Protein AF-A0A453TDL1-F1 (afdb_monomer_lite)

Foldseek 3Di:
DDPPPPPDDPVRVQVVQFDDLVVLLVLAPDSVLRDPCLRNDNDSNVVRVQSNDPPDDRDDPCVPPPDDPPDDPDDPPPDDDPDDDDDPPPDDD

Organism: Aegilops tauschii subsp. strangulata (NCBI:txid200361)

Structure (mmCIF, N/CA/C/O backbone):
data_AF-A0A453TDL1-F1
#
_entry.id   AF-A0A453TDL1-F1
#
loop_
_atom_site.group_PDB
_atom_site.id
_atom_site.type_symbol
_atom_site.label_atom_id
_atom_site.label_alt_id
_atom_site.label_comp_id
_atom_site.label_asym_id
_atom_site.label_entity_id
_atom_site.label_seq_id
_atom_site.pdbx_PDB_ins_code
_atom_site.Cartn_x
_atom_site.Cartn_y
_atom_site.Cartn_z
_atom_site.occupancy
_atom_site.B_iso_or_equiv
_atom_site.auth_seq_id
_atom_site.auth_comp_id
_atom_site.auth_asym_id
_atom_site.auth_atom_id
_atom_site.pdbx_PDB_model_num
ATOM 1 N N . MET A 1 1 ? -25.812 7.007 32.198 1.00 43.25 1 MET A N 1
ATOM 2 C CA . MET A 1 1 ? -25.255 5.801 31.553 1.00 43.25 1 MET A CA 1
ATOM 3 C C . MET A 1 1 ? -23.816 6.142 31.213 1.00 43.25 1 MET A C 1
ATOM 5 O O . MET A 1 1 ? -23.613 7.118 30.506 1.00 43.25 1 MET A O 1
ATOM 9 N N . LYS A 1 2 ? -22.834 5.503 31.860 1.00 41.38 2 LYS A N 1
ATOM 10 C CA . LYS A 1 2 ? -21.419 5.824 31.634 1.00 41.38 2 LYS A CA 1
ATOM 11 C C . LYS A 1 2 ? -21.017 5.228 30.288 1.00 41.38 2 LYS A C 1
ATOM 13 O O . LYS A 1 2 ? -21.062 4.015 30.127 1.00 41.38 2 LYS A O 1
ATOM 18 N N . GLU A 1 3 ? -20.692 6.095 29.338 1.00 54.84 3 GLU A N 1
ATOM 19 C CA . GLU A 1 3 ? -20.036 5.726 28.088 1.00 54.84 3 GLU A CA 1
ATOM 20 C C . GLU A 1 3 ? -18.630 5.227 28.458 1.00 54.84 3 GLU A C 1
ATOM 22 O O . GLU A 1 3 ? -17.706 6.013 28.673 1.00 54.84 3 GLU A O 1
ATOM 27 N N . GLU A 1 4 ? -18.482 3.919 28.647 1.00 56.81 4 GLU A N 1
ATOM 28 C CA . GLU A 1 4 ? -17.178 3.273 28.790 1.00 56.81 4 GLU A CA 1
ATOM 29 C C . GLU A 1 4 ? -16.472 3.399 27.435 1.00 56.81 4 GLU A C 1
ATOM 31 O O . GLU A 1 4 ? -16.618 2.553 26.552 1.00 56.81 4 GLU A O 1
ATOM 36 N N . ALA A 1 5 ? -15.752 4.504 27.232 1.00 65.19 5 ALA A N 1
ATOM 37 C CA . ALA A 1 5 ? -14.904 4.691 26.068 1.00 65.19 5 ALA A CA 1
ATOM 38 C C . ALA A 1 5 ? -13.904 3.531 26.033 1.00 65.19 5 ALA A C 1
ATOM 40 O O . ALA A 1 5 ? -12.951 3.502 26.811 1.00 65.19 5 ALA A O 1
ATOM 41 N N . ILE A 1 6 ? -14.151 2.552 25.159 1.00 73.06 6 ILE A N 1
ATOM 42 C CA . ILE A 1 6 ? -13.332 1.350 25.023 1.00 73.06 6 ILE A CA 1
ATOM 43 C C . ILE A 1 6 ? -11.893 1.808 24.784 1.00 73.06 6 ILE A C 1
ATOM 45 O O . ILE A 1 6 ? -11.543 2.280 23.697 1.00 73.06 6 ILE A O 1
ATOM 49 N N . VAL A 1 7 ? -11.048 1.694 25.811 1.00 80.44 7 VAL A N 1
ATOM 50 C CA . VAL A 1 7 ? -9.635 2.064 25.738 1.00 80.44 7 VAL A CA 1
ATOM 51 C C . VAL A 1 7 ? -8.937 1.017 24.878 1.00 80.44 7 VAL A C 1
ATOM 53 O O . VAL A 1 7 ? -8.353 0.049 25.357 1.00 80.44 7 VAL A O 1
ATOM 56 N N . LEU A 1 8 ? -9.022 1.193 23.562 1.00 80.94 8 LEU A N 1
ATOM 57 C CA . LEU A 1 8 ? -8.372 0.317 22.600 1.00 80.94 8 LEU A CA 1
ATOM 58 C C . LEU A 1 8 ? -6.858 0.396 22.788 1.00 80.94 8 LEU A C 1
ATOM 60 O O . LEU A 1 8 ? -6.268 1.486 22.799 1.00 80.94 8 LEU A O 1
ATOM 64 N N . SER A 1 9 ? -6.214 -0.767 22.849 1.00 86.62 9 SER A N 1
ATOM 65 C CA . SER A 1 9 ? -4.758 -0.872 22.786 1.00 86.62 9 SER A CA 1
ATOM 66 C C . SER A 1 9 ? -4.236 -0.197 21.514 1.00 86.62 9 SER A C 1
ATOM 68 O O . SER A 1 9 ? -4.875 -0.240 20.456 1.00 86.62 9 SER A O 1
ATOM 70 N N . LYS A 1 10 ? -3.033 0.393 21.574 1.00 86.69 10 LYS A N 1
ATOM 71 C CA . LYS A 1 10 ? -2.356 0.988 20.403 1.00 86.69 10 LYS A CA 1
ATOM 72 C C . LYS A 1 10 ? -2.316 0.012 19.215 1.00 86.69 10 LYS A C 1
ATOM 74 O O . LYS A 1 10 ? -2.502 0.424 18.069 1.00 86.69 10 LYS A O 1
ATOM 79 N N . LYS A 1 11 ? -2.154 -1.290 19.497 1.00 86.19 11 LYS A N 1
ATOM 80 C CA . LYS A 1 11 ? -2.178 -2.373 18.500 1.00 86.19 11 LYS A CA 1
ATOM 81 C C . LYS A 1 11 ? -3.541 -2.495 17.815 1.00 86.19 11 LYS A C 1
ATOM 83 O O . LYS A 1 11 ? -3.603 -2.575 16.591 1.00 86.19 11 LYS A O 1
ATOM 88 N N . GLN A 1 12 ? -4.625 -2.463 18.586 1.00 85.56 12 GLN A N 1
ATOM 89 C CA . GLN A 1 12 ? -5.985 -2.591 18.060 1.00 85.56 12 GLN A CA 1
ATOM 90 C C . GLN A 1 12 ? -6.381 -1.366 17.230 1.00 85.56 12 GLN A C 1
ATOM 92 O O . GLN A 1 12 ? -6.918 -1.521 16.137 1.00 85.56 12 GLN A O 1
ATOM 97 N N . ARG A 1 13 ? -6.009 -0.154 17.668 1.00 86.06 13 ARG A N 1
ATOM 98 C CA . ARG A 1 13 ? -6.215 1.071 16.871 1.00 86.06 13 ARG A CA 1
ATOM 99 C C . ARG A 1 13 ? -5.491 1.007 15.527 1.00 86.06 13 ARG A C 1
ATOM 101 O O . ARG A 1 13 ? -6.036 1.441 14.521 1.00 86.06 13 ARG A O 1
ATOM 108 N N . LYS A 1 14 ? -4.267 0.466 15.494 1.00 84.31 14 LYS A N 1
ATOM 109 C CA . LYS A 1 14 ? -3.507 0.297 14.244 1.00 84.31 14 LYS A CA 1
ATOM 110 C C . LYS A 1 14 ? -4.157 -0.733 13.321 1.00 84.31 14 LYS A C 1
ATOM 112 O O . LYS A 1 14 ? -4.175 -0.516 12.118 1.00 84.31 14 LYS A O 1
ATOM 117 N N . GLN A 1 15 ? -4.711 -1.812 13.872 1.00 85.94 15 GLN A N 1
ATOM 118 C CA . GLN A 1 15 ? -5.401 -2.834 13.085 1.00 85.94 15 GLN A CA 1
ATOM 119 C C . GLN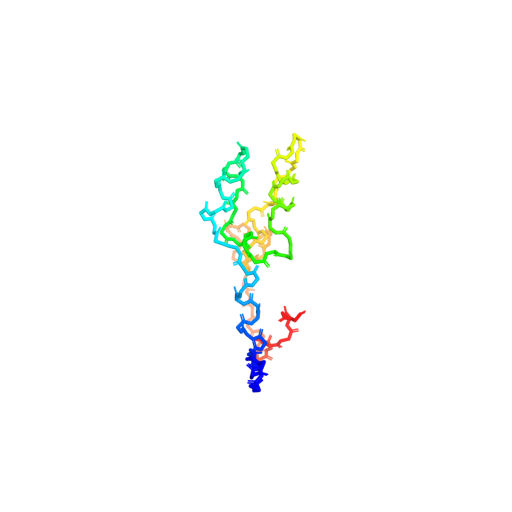 A 1 15 ? -6.706 -2.312 12.471 1.00 85.94 15 GLN A C 1
ATOM 121 O O . GLN A 1 15 ? -6.960 -2.584 11.306 1.00 85.94 15 GLN A O 1
ATOM 126 N N . LEU A 1 16 ? -7.487 -1.526 13.219 1.00 85.50 16 LEU A N 1
ATOM 127 C CA . LEU A 1 16 ? -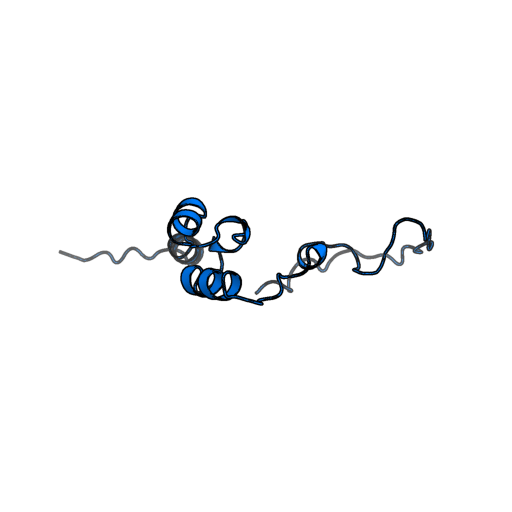8.734 -0.919 12.735 1.00 85.50 16 LEU A CA 1
ATOM 128 C C . LEU A 1 16 ? -8.519 0.050 11.565 1.00 85.50 16 LEU A C 1
ATOM 130 O O . LEU A 1 16 ? -9.395 0.192 10.724 1.00 85.50 16 LEU A O 1
ATOM 134 N N . ARG A 1 17 ? -7.351 0.701 11.492 1.00 84.50 17 ARG A N 1
ATOM 135 C CA . ARG A 1 17 ? -7.006 1.598 10.377 1.00 84.50 17 ARG A CA 1
ATOM 136 C C . ARG A 1 17 ? -6.623 0.865 9.090 1.00 84.50 17 ARG A C 1
ATOM 138 O O . ARG A 1 17 ? -6.559 1.498 8.043 1.00 84.50 17 ARG A O 1
ATOM 145 N N . ARG A 1 18 ? -6.312 -0.433 9.154 1.00 87.81 18 ARG A N 1
ATOM 146 C CA . ARG A 1 18 ? -5.864 -1.195 7.981 1.00 87.81 18 ARG A CA 1
ATOM 147 C C . ARG A 1 18 ? -7.054 -1.577 7.115 1.00 87.81 18 ARG A C 1
ATOM 149 O O . ARG A 1 18 ? -7.993 -2.211 7.590 1.00 87.81 18 ARG A O 1
ATOM 156 N N . VAL A 1 19 ? -6.964 -1.251 5.832 1.00 88.62 19 VAL A N 1
ATOM 157 C CA . VAL A 1 19 ? -7.974 -1.615 4.834 1.00 88.62 19 VAL A CA 1
ATOM 158 C C . VAL A 1 19 ? -7.681 -3.014 4.295 1.00 88.62 19 VAL A C 1
ATOM 160 O O . VAL A 1 19 ? -6.521 -3.398 4.114 1.00 88.62 19 VAL A O 1
ATOM 163 N N . LYS A 1 20 ? -8.733 -3.800 4.037 1.00 90.00 20 LYS A N 1
ATOM 164 C CA . LYS A 1 20 ? -8.595 -5.121 3.410 1.00 90.00 20 LYS A CA 1
ATOM 165 C C . LYS A 1 20 ? -8.163 -4.961 1.954 1.00 90.00 20 LYS A C 1
ATOM 167 O O . LYS A 1 20 ? -8.708 -4.149 1.216 1.00 90.00 20 LYS A O 1
ATOM 172 N N . ILE A 1 21 ? -7.238 -5.808 1.511 1.00 89.69 21 ILE A N 1
ATOM 173 C CA . ILE A 1 21 ? -6.712 -5.772 0.137 1.00 89.69 21 ILE A CA 1
ATOM 174 C C . ILE A 1 21 ? -7.826 -5.990 -0.898 1.00 89.69 21 ILE A C 1
ATOM 176 O O . ILE A 1 21 ? -7.803 -5.378 -1.960 1.00 89.69 21 ILE A O 1
ATOM 180 N N . SER A 1 22 ? -8.819 -6.828 -0.587 1.00 90.50 22 SER A N 1
ATOM 181 C CA . SER A 1 22 ? -9.972 -7.077 -1.461 1.00 90.50 22 SER A CA 1
ATOM 182 C C . SER A 1 22 ? -10.791 -5.813 -1.724 1.00 90.50 22 SER A C 1
ATOM 184 O O . SER A 1 22 ? -11.151 -5.543 -2.862 1.00 90.50 22 SER A O 1
ATOM 186 N N . GLU A 1 23 ? -11.045 -5.023 -0.681 1.00 90.44 23 GLU A N 1
ATOM 187 C CA . GLU A 1 23 ? -11.781 -3.758 -0.766 1.00 90.44 23 GLU A CA 1
ATOM 188 C C . GLU A 1 23 ? -10.986 -2.719 -1.565 1.00 90.44 23 GLU A C 1
ATOM 190 O O . GLU A 1 23 ? -11.528 -2.006 -2.412 1.00 90.44 23 GLU A O 1
ATOM 195 N N . LEU A 1 24 ? -9.666 -2.699 -1.356 1.00 90.25 24 LEU A N 1
ATOM 196 C CA . LEU A 1 24 ? -8.762 -1.841 -2.108 1.00 90.25 24 LEU A CA 1
ATOM 197 C C . LEU A 1 24 ? -8.806 -2.175 -3.604 1.00 90.25 24 LEU A C 1
ATOM 199 O O . LEU A 1 24 ? -9.018 -1.289 -4.425 1.00 90.25 24 LEU A O 1
ATOM 203 N N . ARG A 1 25 ? -8.691 -3.459 -3.962 1.00 90.69 25 ARG A N 1
ATOM 204 C CA . ARG A 1 25 ? -8.739 -3.923 -5.358 1.00 90.69 25 ARG A CA 1
ATOM 205 C C . ARG A 1 25 ? -10.059 -3.591 -6.053 1.00 90.69 25 ARG A C 1
ATOM 207 O O . ARG A 1 25 ? -10.028 -3.258 -7.229 1.00 90.69 25 ARG A O 1
ATOM 214 N N . GLN A 1 26 ? -11.186 -3.637 -5.341 1.00 90.44 26 GLN A N 1
ATOM 215 C CA . GLN A 1 26 ? -12.505 -3.301 -5.898 1.00 90.44 26 GLN A CA 1
ATOM 216 C C . GLN A 1 26 ? -12.649 -1.818 -6.265 1.00 90.44 26 GLN A C 1
ATOM 218 O O . GLN A 1 26 ? -13.359 -1.490 -7.207 1.00 90.44 26 GLN A O 1
ATOM 223 N N . THR A 1 27 ? -11.985 -0.921 -5.534 1.00 87.56 27 THR A N 1
ATOM 224 C CA . THR A 1 27 ? -12.123 0.535 -5.732 1.00 87.56 27 THR A CA 1
ATOM 225 C C . THR A 1 27 ? -11.239 1.060 -6.872 1.00 87.56 27 THR A C 1
ATOM 227 O O . THR A 1 27 ? -11.409 2.186 -7.333 1.00 87.56 27 THR A O 1
ATOM 230 N N . CYS A 1 28 ? -10.261 0.275 -7.323 1.00 86.62 28 CYS A N 1
ATOM 231 C CA . CYS A 1 28 ? -9.177 0.766 -8.168 1.00 86.62 28 CYS A CA 1
ATOM 232 C C . CYS A 1 28 ? -9.385 0.425 -9.645 1.00 86.62 28 CYS A C 1
ATOM 234 O O . CYS A 1 28 ? -9.823 -0.667 -9.989 1.00 86.62 28 CYS A O 1
ATOM 236 N N . SER A 1 29 ? -8.993 1.348 -10.527 1.00 87.00 29 SER A N 1
ATOM 237 C CA . SER A 1 29 ? -9.103 1.192 -11.986 1.00 87.00 29 SER A CA 1
ATOM 238 C C . SER A 1 29 ? -8.170 0.118 -12.553 1.00 87.00 29 SER A C 1
ATOM 240 O O . SER A 1 29 ? -8.517 -0.559 -13.516 1.00 87.00 29 SER A O 1
ATOM 242 N N . ARG A 1 30 ? -6.984 -0.047 -11.956 1.00 87.25 30 ARG A N 1
ATOM 243 C CA . ARG A 1 30 ? -5.982 -1.043 -12.350 1.00 87.25 30 ARG A CA 1
ATOM 244 C C . ARG A 1 30 ? -5.585 -1.880 -11.131 1.00 87.25 30 ARG A C 1
ATOM 246 O O . ARG A 1 30 ? -4.674 -1.482 -10.408 1.00 87.25 30 ARG A O 1
ATOM 253 N N . PRO A 1 31 ? -6.253 -3.013 -10.860 1.00 88.44 31 PRO A N 1
ATOM 254 C CA . PRO A 1 31 ? -6.018 -3.796 -9.645 1.00 88.44 31 PRO A CA 1
ATOM 255 C C . PRO A 1 31 ? -4.654 -4.505 -9.624 1.00 88.44 31 PRO A C 1
ATOM 257 O O . PRO A 1 31 ? -4.191 -4.889 -8.550 1.00 88.44 31 PRO A O 1
ATOM 260 N N . ASP A 1 32 ? -3.985 -4.643 -10.772 1.00 87.88 32 ASP A N 1
ATOM 261 C CA . ASP A 1 32 ? -2.697 -5.343 -10.895 1.00 87.88 32 ASP A CA 1
ATOM 262 C C . ASP A 1 32 ? -1.549 -4.650 -10.153 1.00 87.88 32 ASP A C 1
ATOM 264 O O . ASP A 1 32 ? -0.591 -5.304 -9.754 1.00 87.88 32 ASP A O 1
ATOM 268 N N . VAL A 1 33 ? -1.640 -3.331 -9.943 1.00 87.38 33 VAL A N 1
ATOM 269 C CA . VAL A 1 33 ? -0.599 -2.557 -9.238 1.00 87.38 33 VAL A CA 1
ATOM 270 C C . VAL A 1 33 ? -0.755 -2.578 -7.717 1.00 87.38 33 VAL A C 1
ATOM 272 O O . VAL A 1 33 ? 0.062 -1.983 -7.011 1.00 87.38 33 VAL A O 1
ATOM 275 N N . VAL A 1 34 ? -1.826 -3.202 -7.213 1.00 89.50 34 VAL A N 1
ATOM 276 C CA . VAL A 1 34 ? -2.124 -3.269 -5.781 1.00 89.50 34 VAL A CA 1
ATOM 277 C C . VAL A 1 34 ? -1.336 -4.401 -5.145 1.00 89.50 34 VAL A C 1
ATOM 279 O O . VAL A 1 34 ? -1.638 -5.588 -5.325 1.00 89.50 34 VAL A O 1
ATOM 282 N N . GLU A 1 35 ? -0.371 -4.012 -4.327 1.00 89.25 35 GLU A N 1
ATOM 283 C CA . GLU A 1 35 ? 0.494 -4.929 -3.605 1.00 89.25 35 GLU A CA 1
ATOM 284 C C . GLU A 1 35 ? -0.115 -5.314 -2.253 1.00 89.25 35 GLU A C 1
ATOM 286 O O . GLU A 1 35 ? -0.919 -4.589 -1.661 1.00 89.25 35 GLU A O 1
ATOM 291 N N . VAL A 1 36 ? 0.299 -6.463 -1.718 1.00 88.25 36 VAL A N 1
ATOM 292 C CA . VAL A 1 36 ? -0.238 -7.007 -0.454 1.00 88.25 36 VAL A CA 1
ATOM 293 C C . VAL A 1 36 ? 0.015 -6.061 0.730 1.00 88.25 36 VAL A C 1
ATOM 295 O O . VAL A 1 36 ? -0.760 -6.016 1.684 1.00 88.25 36 VAL A O 1
ATOM 298 N N . TRP A 1 37 ? 1.085 -5.268 0.671 1.00 88.00 37 TRP A N 1
ATOM 299 C CA . TRP A 1 37 ? 1.469 -4.334 1.730 1.00 88.00 37 TRP A CA 1
ATOM 300 C C . TRP A 1 37 ? 0.757 -2.974 1.673 1.00 88.00 37 TRP A C 1
ATOM 302 O O . TRP A 1 37 ? 0.840 -2.221 2.646 1.00 88.00 37 TRP A O 1
ATOM 312 N N . ASP A 1 38 ? 0.020 -2.663 0.601 1.00 89.06 38 ASP A N 1
ATOM 313 C CA . ASP A 1 38 ? -0.605 -1.344 0.422 1.00 89.06 38 ASP A CA 1
ATOM 314 C C . ASP A 1 38 ? -1.692 -1.054 1.472 1.00 89.06 38 ASP A C 1
ATOM 316 O O . ASP A 1 38 ? -1.903 0.099 1.838 1.00 89.06 38 ASP A O 1
ATOM 320 N N . GLY A 1 39 ? -2.312 -2.086 2.059 1.00 89.06 39 GLY A N 1
ATOM 321 C CA . GLY A 1 39 ? -3.320 -1.934 3.121 1.00 89.06 39 GLY A CA 1
ATOM 322 C C . GLY A 1 39 ? -2.786 -1.398 4.460 1.00 89.06 39 GLY A C 1
ATOM 323 O O . GLY A 1 39 ? -3.575 -1.051 5.340 1.00 89.06 39 GLY A O 1
ATOM 324 N N . ASN A 1 40 ? -1.461 -1.331 4.638 1.00 88.62 40 ASN A N 1
ATOM 325 C CA . ASN A 1 40 ? -0.819 -0.764 5.830 1.00 88.62 40 ASN A CA 1
ATOM 326 C C . ASN A 1 40 ? -0.333 0.685 5.622 1.00 88.62 40 ASN A C 1
ATOM 328 O O . ASN A 1 40 ? 0.246 1.263 6.544 1.00 88.62 40 ASN A O 1
ATOM 332 N N . ALA A 1 41 ? -0.542 1.266 4.440 1.00 88.62 41 ALA A N 1
ATOM 333 C CA . ALA A 1 41 ? -0.211 2.662 4.184 1.00 88.62 41 ALA A CA 1
ATOM 334 C C . ALA A 1 41 ? -1.081 3.619 5.031 1.00 88.62 41 ALA A C 1
ATOM 336 O O . ALA A 1 41 ? -2.195 3.250 5.411 1.00 88.62 41 ALA A O 1
ATOM 337 N N . PRO A 1 42 ? -0.606 4.848 5.326 1.00 87.56 42 PRO A N 1
ATOM 338 C CA . PRO A 1 42 ? -1.394 5.857 6.041 1.00 87.56 42 PRO A CA 1
ATOM 339 C C . PRO A 1 42 ? -2.705 6.205 5.328 1.00 87.56 42 PRO A C 1
ATOM 341 O O . PRO A 1 42 ? -3.737 6.334 5.978 1.00 87.56 42 PRO A O 1
ATOM 344 N N . ASP A 1 43 ? -2.653 6.304 3.998 1.00 89.19 43 ASP A N 1
ATOM 345 C CA . ASP A 1 43 ? -3.817 6.451 3.128 1.00 89.19 43 ASP A CA 1
ATOM 346 C C . ASP A 1 43 ? -3.703 5.466 1.950 1.00 89.19 43 ASP A C 1
ATOM 348 O O . ASP A 1 43 ? -3.005 5.737 0.965 1.00 89.19 43 ASP A O 1
ATOM 352 N N . PRO A 1 44 ? -4.345 4.289 2.044 1.00 90.38 44 PRO A N 1
ATOM 353 C CA . PRO A 1 44 ? -4.213 3.255 1.029 1.00 90.38 44 PRO A CA 1
ATOM 354 C C . PRO A 1 44 ? -5.025 3.566 -0.239 1.00 90.38 44 PRO A C 1
ATOM 356 O O . PRO A 1 44 ? -4.661 3.095 -1.315 1.00 90.38 44 PRO A O 1
ATOM 359 N N . LYS A 1 45 ? -6.090 4.380 -0.159 1.00 89.19 45 LYS A N 1
ATO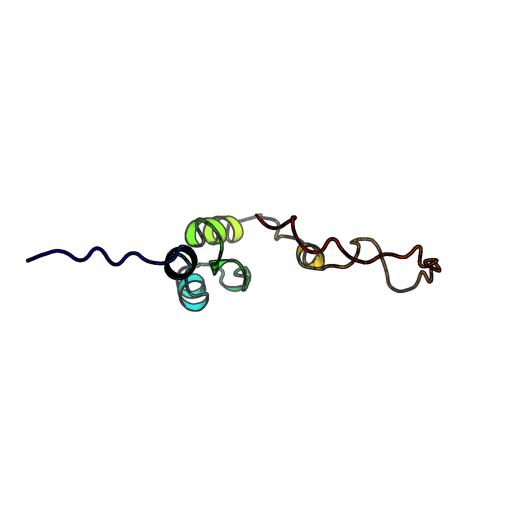M 360 C CA . LYS A 1 45 ? -6.905 4.747 -1.333 1.00 89.19 45 LYS A CA 1
ATOM 361 C C . LYS A 1 45 ? -6.157 5.741 -2.214 1.00 89.19 45 LYS A C 1
ATOM 363 O O . LYS A 1 45 ? -6.058 5.537 -3.426 1.00 89.19 45 LYS A O 1
ATOM 368 N N . LEU A 1 46 ? -5.574 6.772 -1.602 1.00 90.50 46 LEU A N 1
ATOM 369 C CA . LEU A 1 46 ? -4.743 7.739 -2.315 1.00 90.50 46 LEU A CA 1
ATOM 370 C C . LEU A 1 46 ? -3.493 7.077 -2.904 1.00 90.50 46 LEU A C 1
ATOM 372 O O . LEU A 1 46 ? -3.164 7.321 -4.065 1.00 90.50 46 LEU A O 1
ATOM 376 N N . LEU A 1 47 ? -2.827 6.201 -2.141 1.00 90.19 47 LEU A N 1
ATOM 377 C CA . LEU A 1 47 ? -1.631 5.496 -2.607 1.00 90.19 47 LEU A CA 1
ATOM 378 C C . LEU A 1 47 ? -1.897 4.721 -3.902 1.00 90.19 47 LEU A C 1
ATOM 380 O O . LEU A 1 47 ? -1.112 4.813 -4.848 1.00 90.19 47 LEU A O 1
ATOM 384 N N . VAL A 1 48 ? -3.002 3.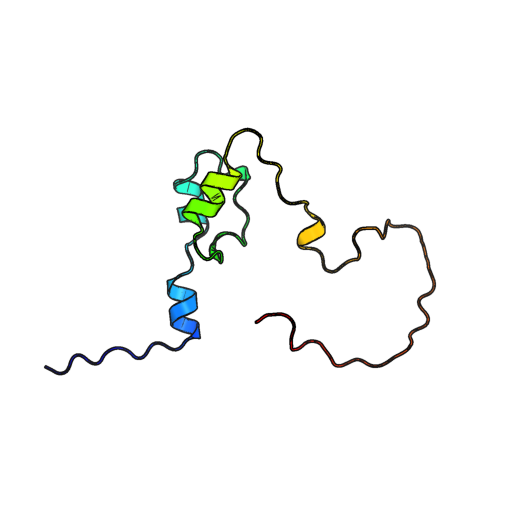972 -3.966 1.00 90.44 48 VAL A N 1
ATOM 385 C CA . VAL A 1 48 ? -3.322 3.219 -5.181 1.00 90.44 48 VAL A CA 1
ATOM 386 C C . VAL A 1 48 ? -3.745 4.139 -6.318 1.00 90.44 48 VAL A C 1
ATOM 388 O O . VAL A 1 48 ? -3.338 3.894 -7.453 1.00 90.44 48 VAL A O 1
ATOM 391 N N . CYS A 1 49 ? -4.477 5.221 -6.035 1.00 90.12 49 CYS A N 1
ATOM 392 C CA . CYS A 1 49 ? -4.806 6.223 -7.048 1.00 90.12 49 CYS A CA 1
ATOM 393 C C . CYS A 1 49 ? -3.530 6.720 -7.750 1.00 90.12 49 CYS A C 1
ATOM 395 O O . CYS A 1 49 ? -3.413 6.595 -8.970 1.00 90.12 49 CYS A O 1
ATOM 397 N N . LEU A 1 50 ? -2.517 7.119 -6.976 1.00 89.69 50 LEU A N 1
ATOM 398 C CA . LEU A 1 50 ? -1.225 7.583 -7.491 1.00 89.69 50 LEU A CA 1
ATOM 399 C C . LEU A 1 50 ? -0.456 6.493 -8.260 1.00 89.69 50 LEU A C 1
ATOM 401 O O . LEU A 1 50 ? 0.081 6.746 -9.342 1.00 89.69 50 LEU A O 1
ATOM 405 N N . LYS A 1 51 ? -0.438 5.253 -7.755 1.00 87.50 51 LYS A N 1
ATOM 406 C CA . LYS A 1 51 ? 0.164 4.108 -8.468 1.00 87.50 51 LYS A CA 1
ATOM 407 C C . LYS A 1 51 ? -0.559 3.764 -9.777 1.00 87.50 51 LYS A C 1
ATOM 409 O O . LYS A 1 51 ? 0.043 3.209 -10.699 1.00 87.50 51 LYS A O 1
ATOM 414 N N . SER A 1 52 ? -1.857 4.043 -9.857 1.00 88.88 52 SER A N 1
ATOM 415 C CA . SER A 1 52 ? -2.685 3.786 -11.038 1.00 88.88 52 SER A CA 1
ATOM 416 C C . SER A 1 52 ? -2.630 4.907 -12.079 1.00 88.88 52 SER A C 1
ATOM 418 O O . SER A 1 52 ? -3.092 4.699 -13.201 1.00 88.88 52 SER A O 1
ATOM 420 N N . CYS A 1 53 ? -2.043 6.063 -11.743 1.00 88.69 53 CYS A N 1
ATOM 421 C CA . CYS A 1 53 ? -1.886 7.168 -12.680 1.00 88.69 53 CYS A CA 1
ATOM 422 C C . CYS A 1 53 ? -1.097 6.756 -13.938 1.00 88.69 53 CYS A C 1
ATOM 424 O O . CYS A 1 53 ? -0.297 5.812 -13.958 1.00 88.69 53 CYS A O 1
ATOM 426 N N . ARG A 1 54 ? -1.355 7.473 -15.036 1.00 86.19 54 ARG A N 1
ATOM 427 C CA . ARG A 1 54 ? -0.655 7.260 -16.303 1.00 86.19 54 ARG A CA 1
ATOM 428 C C . ARG A 1 54 ? 0.814 7.654 -16.122 1.00 86.19 54 ARG A C 1
ATOM 430 O O . ARG A 1 54 ? 1.101 8.680 -15.519 1.00 86.19 54 ARG A O 1
ATOM 437 N N . ASN A 1 55 ? 1.724 6.845 -16.664 1.00 88.81 55 ASN A N 1
ATOM 438 C CA . ASN A 1 55 ? 3.173 7.086 -16.647 1.00 88.81 55 ASN A CA 1
ATOM 439 C C . ASN A 1 55 ? 3.857 7.001 -15.268 1.00 88.81 55 ASN A C 1
ATOM 441 O O . ASN A 1 55 ? 5.033 7.345 -15.162 1.00 88.81 55 ASN A O 1
ATOM 445 N N . THR A 1 56 ? 3.191 6.489 -14.229 1.00 87.44 56 THR A N 1
ATOM 446 C CA . THR A 1 56 ? 3.854 6.231 -12.945 1.00 87.44 56 THR A CA 1
ATOM 447 C C . THR A 1 56 ? 4.770 5.011 -13.051 1.00 87.44 56 THR A C 1
ATOM 449 O O . THR A 1 56 ? 4.347 3.938 -13.488 1.00 87.44 56 THR A O 1
ATOM 452 N N . VAL A 1 57 ? 6.029 5.163 -12.634 1.00 87.12 57 VAL A N 1
ATOM 453 C CA . VAL A 1 57 ? 6.993 4.057 -12.572 1.00 87.12 57 VAL A CA 1
ATOM 454 C C . VAL A 1 57 ? 6.719 3.237 -11.306 1.00 87.12 57 VAL A C 1
ATOM 456 O O . VAL A 1 57 ? 6.689 3.810 -10.213 1.00 87.12 57 VAL A O 1
ATOM 459 N N . PRO A 1 58 ? 6.492 1.914 -11.413 1.00 83.75 58 PRO A N 1
ATOM 460 C CA . PRO A 1 58 ? 6.272 1.078 -10.241 1.00 83.75 58 PRO A CA 1
ATOM 461 C C . PRO A 1 58 ? 7.551 0.957 -9.406 1.00 83.75 58 PRO A C 1
ATOM 463 O O . PRO A 1 58 ? 8.667 1.016 -9.926 1.00 83.75 58 PRO A O 1
ATOM 466 N N . VAL A 1 59 ? 7.383 0.738 -8.101 1.00 84.12 59 VAL A N 1
ATOM 467 C CA . VAL A 1 59 ? 8.511 0.516 -7.189 1.00 84.12 59 VAL A CA 1
ATOM 468 C C . VAL A 1 59 ? 9.264 -0.758 -7.608 1.00 84.12 59 VAL A C 1
ATOM 470 O O . VAL A 1 59 ? 8.629 -1.791 -7.838 1.00 84.12 59 VAL A O 1
ATOM 473 N N . PRO A 1 60 ? 10.605 -0.730 -7.703 1.00 87.12 60 PRO A N 1
ATOM 474 C CA . PRO A 1 60 ? 11.388 -1.905 -8.073 1.00 87.12 60 PRO A CA 1
ATOM 475 C C . PRO A 1 60 ? 11.188 -3.100 -7.127 1.00 87.12 60 PRO A C 1
ATOM 477 O O . PRO A 1 60 ? 11.190 -2.955 -5.906 1.00 87.12 60 PRO A O 1
ATOM 480 N N . ARG A 1 61 ? 11.118 -4.320 -7.682 1.00 81.81 61 ARG A N 1
ATOM 481 C CA . ARG A 1 61 ? 10.863 -5.564 -6.917 1.00 81.81 61 ARG A CA 1
ATOM 482 C C . ARG A 1 61 ? 11.894 -5.870 -5.825 1.00 81.81 61 ARG A C 1
ATOM 484 O O . ARG A 1 61 ? 11.585 -6.585 -4.875 1.00 81.81 61 ARG A O 1
ATOM 491 N N . HIS A 1 62 ? 13.126 -5.387 -5.967 1.00 85.81 62 HIS A N 1
ATOM 492 C CA . HIS A 1 62 ? 14.195 -5.642 -4.998 1.00 85.81 62 HIS A CA 1
ATOM 493 C C . HIS A 1 62 ? 14.063 -4.797 -3.728 1.00 85.81 62 HIS A C 1
ATOM 495 O O . HIS A 1 62 ? 14.701 -5.111 -2.731 1.00 85.81 62 HIS A O 1
ATOM 501 N N . TRP A 1 63 ? 13.219 -3.763 -3.734 1.00 85.69 63 TRP A N 1
ATOM 502 C CA . TRP A 1 63 ? 13.010 -2.897 -2.576 1.00 85.69 63 TRP A CA 1
ATOM 503 C C . TRP A 1 63 ? 12.510 -3.668 -1.347 1.00 85.69 63 TRP A C 1
ATOM 505 O O . TRP A 1 63 ? 12.852 -3.359 -0.211 1.00 85.69 63 TRP A O 1
ATOM 515 N N . CYS A 1 64 ? 11.721 -4.718 -1.576 1.00 83.00 64 CYS A N 1
ATOM 516 C CA . CYS A 1 64 ? 11.190 -5.576 -0.519 1.00 83.00 64 CYS A CA 1
ATOM 517 C C . CYS A 1 64 ? 12.136 -6.730 -0.140 1.00 83.00 64 CYS A C 1
ATOM 519 O O . CYS A 1 64 ? 11.777 -7.567 0.690 1.00 83.00 64 CYS A O 1
ATOM 521 N N . GLN A 1 65 ? 13.317 -6.828 -0.759 1.00 85.12 65 GLN A N 1
ATOM 522 C CA . GLN A 1 65 ? 14.260 -7.916 -0.516 1.00 85.12 65 GLN A CA 1
ATOM 523 C C . GLN A 1 65 ? 15.277 -7.520 0.554 1.00 85.12 65 GLN A C 1
ATOM 525 O O . GLN A 1 65 ? 15.780 -6.405 0.581 1.00 85.12 65 GLN A O 1
A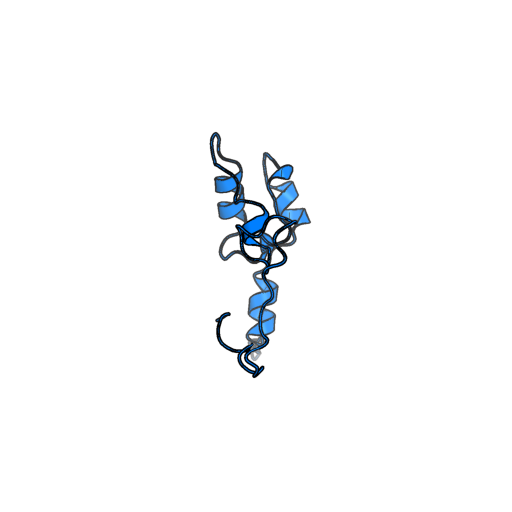TOM 530 N N . LYS A 1 66 ? 15.640 -8.478 1.413 1.00 84.06 66 LYS A N 1
ATOM 531 C CA . LYS A 1 66 ? 16.697 -8.294 2.424 1.00 84.06 66 LYS A CA 1
ATOM 532 C C . LYS A 1 66 ? 18.117 -8.402 1.847 1.00 84.06 66 LYS A C 1
ATOM 534 O O . LYS A 1 66 ? 19.087 -8.167 2.558 1.00 84.06 66 LYS A O 1
ATOM 539 N N . ARG A 1 67 ? 18.249 -8.833 0.589 1.00 85.00 67 ARG A N 1
ATOM 540 C CA . ARG A 1 67 ? 19.540 -9.039 -0.084 1.00 85.00 67 ARG A CA 1
ATOM 541 C C . ARG A 1 67 ? 20.045 -7.723 -0.671 1.00 85.00 67 ARG A C 1
ATOM 543 O O . ARG A 1 67 ? 19.254 -6.853 -1.022 1.00 85.00 67 ARG A O 1
ATOM 550 N N . LYS A 1 68 ? 21.368 -7.591 -0.809 1.00 78.62 68 LYS A N 1
ATOM 551 C CA . LYS A 1 68 ? 21.986 -6.416 -1.439 1.00 78.62 68 LYS A CA 1
ATOM 552 C C . LYS A 1 68 ? 21.548 -6.325 -2.905 1.00 78.62 68 LYS A C 1
ATOM 554 O O . LYS A 1 68 ? 21.634 -7.313 -3.629 1.00 78.62 68 LYS A O 1
ATOM 559 N N . TYR A 1 69 ? 21.132 -5.132 -3.336 1.00 77.81 69 TYR A N 1
ATOM 560 C CA . TYR A 1 69 ? 20.599 -4.863 -4.681 1.00 77.81 69 TYR A CA 1
ATOM 561 C C . TYR A 1 69 ? 21.508 -5.355 -5.825 1.00 77.81 69 TYR A C 1
ATOM 563 O O . TYR A 1 69 ? 21.012 -5.879 -6.815 1.00 77.81 69 TYR A O 1
ATOM 571 N N . LEU A 1 70 ? 22.832 -5.232 -5.669 1.00 80.81 70 LEU A N 1
ATOM 572 C CA . LEU A 1 70 ? 23.818 -5.535 -6.717 1.00 80.81 70 LEU A CA 1
ATOM 573 C C . LEU A 1 70 ? 24.493 -6.913 -6.590 1.00 80.81 70 LEU A C 1
ATOM 575 O O . LEU A 1 70 ? 25.430 -7.201 -7.330 1.00 80.81 70 LEU A O 1
ATOM 579 N N . GLN A 1 71 ? 24.057 -7.782 -5.672 1.00 76.94 71 GLN A N 1
ATOM 580 C CA . GLN A 1 71 ? 24.607 -9.141 -5.586 1.00 76.94 71 GLN A CA 1
ATOM 581 C C . GLN A 1 71 ? 23.945 -10.053 -6.628 1.00 76.94 71 GLN A C 1
ATOM 583 O O . GLN A 1 71 ? 22.945 -10.716 -6.349 1.00 76.94 71 GLN A O 1
ATOM 588 N N . LEU A 1 72 ? 24.513 -10.086 -7.837 1.00 67.75 72 LEU A N 1
ATOM 589 C CA . LEU A 1 72 ? 24.177 -11.096 -8.840 1.00 67.75 72 LEU A CA 1
ATOM 590 C C . LEU A 1 72 ? 24.759 -12.462 -8.452 1.00 67.75 72 LEU A C 1
ATOM 592 O O . LEU A 1 72 ? 25.854 -12.566 -7.903 1.00 67.75 72 LEU A O 1
ATOM 596 N N . ALA A 1 73 ? 24.000 -13.517 -8.745 1.00 63.84 73 ALA A N 1
ATOM 597 C CA . ALA A 1 73 ? 24.384 -14.903 -8.515 1.00 63.84 73 ALA A CA 1
ATOM 598 C C . ALA A 1 73 ? 25.670 -15.241 -9.290 1.00 63.84 73 ALA A C 1
ATOM 600 O O . ALA A 1 73 ? 25.631 -15.408 -10.504 1.00 63.84 73 ALA A O 1
ATOM 601 N N . GLY A 1 74 ? 26.807 -15.314 -8.595 1.00 57.25 74 GLY A N 1
ATOM 602 C CA . GLY A 1 74 ? 28.071 -15.762 -9.186 1.00 57.25 74 GLY A CA 1
ATOM 603 C C . GLY A 1 74 ? 29.332 -15.300 -8.461 1.00 57.25 74 GLY A C 1
ATOM 604 O O . GLY A 1 74 ? 30.343 -15.991 -8.513 1.00 57.25 74 GLY A O 1
ATOM 605 N N . THR A 1 75 ? 29.301 -14.190 -7.725 1.00 48.81 75 THR A N 1
ATOM 606 C CA . THR A 1 75 ? 30.458 -13.775 -6.924 1.00 48.81 75 THR A CA 1
ATOM 607 C C . THR A 1 75 ? 30.421 -14.448 -5.556 1.00 48.81 75 THR A C 1
ATOM 609 O O . THR A 1 75 ? 29.854 -13.934 -4.592 1.00 48.81 75 THR A O 1
ATOM 612 N N . VAL A 1 76 ? 31.059 -15.618 -5.472 1.00 44.31 76 VAL A N 1
ATOM 613 C CA . VAL A 1 76 ? 31.686 -16.109 -4.235 1.00 44.31 76 VAL A CA 1
ATOM 614 C C . VAL A 1 76 ? 32.748 -15.090 -3.815 1.00 44.31 76 VAL A C 1
ATOM 616 O O . VAL A 1 76 ? 33.932 -15.248 -4.081 1.00 44.31 76 VAL A O 1
ATOM 619 N N . VAL A 1 77 ? 32.314 -13.990 -3.203 1.00 49.31 77 VAL A N 1
ATOM 620 C CA . VAL A 1 77 ? 33.193 -13.215 -2.331 1.00 49.31 77 VAL A CA 1
ATOM 621 C C . VAL A 1 77 ? 33.086 -13.908 -0.988 1.00 49.31 77 VAL A C 1
ATOM 623 O O . VAL A 1 77 ? 32.038 -13.856 -0.346 1.00 49.31 77 VAL A O 1
ATOM 626 N N . THR A 1 78 ? 34.136 -14.635 -0.623 1.00 41.19 78 THR A N 1
ATOM 627 C CA . THR A 1 78 ? 34.370 -15.132 0.730 1.00 41.19 78 THR A CA 1
ATOM 628 C C . THR A 1 78 ? 34.133 -13.986 1.707 1.00 41.19 78 THR A C 1
ATOM 630 O O . THR A 1 78 ? 34.895 -13.022 1.740 1.00 41.19 78 THR A O 1
ATOM 633 N N . ILE A 1 79 ? 33.030 -14.051 2.448 1.00 46.00 79 ILE A N 1
ATOM 634 C CA . ILE A 1 79 ? 32.803 -13.181 3.594 1.00 46.00 79 ILE A CA 1
ATOM 635 C C . ILE A 1 79 ? 33.483 -13.909 4.747 1.00 46.00 79 ILE A C 1
ATOM 637 O O . ILE A 1 79 ? 32.966 -14.918 5.220 1.00 46.00 79 ILE A O 1
ATOM 641 N N . GLU A 1 80 ? 34.668 -13.444 5.141 1.00 43.38 80 GLU A N 1
ATOM 642 C CA . GLU A 1 80 ? 35.170 -13.728 6.481 1.00 43.38 80 GLU A CA 1
ATOM 643 C C . GLU A 1 80 ? 34.091 -13.280 7.470 1.00 43.38 80 GLU A C 1
ATOM 645 O O . GLU A 1 80 ? 33.681 -12.115 7.487 1.00 43.38 80 GLU A O 1
ATOM 650 N N . GLU A 1 81 ? 33.580 -14.231 8.250 1.00 45.34 81 GLU A N 1
ATOM 651 C CA . GLU A 1 81 ? 32.734 -13.948 9.398 1.00 45.34 81 GLU A CA 1
ATOM 652 C C . GLU A 1 81 ? 33.562 -13.192 10.444 1.00 45.34 81 GLU A C 1
ATOM 654 O O . GLU A 1 81 ? 34.182 -13.779 11.327 1.00 45.34 81 GLU A O 1
ATOM 659 N N . ALA A 1 82 ? 33.563 -11.861 10.365 1.00 40.44 82 ALA A N 1
ATOM 660 C CA . ALA A 1 82 ? 33.769 -11.041 11.547 1.00 40.44 82 ALA A CA 1
ATOM 661 C C . ALA A 1 82 ? 32.448 -11.048 12.320 1.00 40.44 82 ALA A C 1
ATOM 663 O O . ALA A 1 82 ? 31.428 -10.526 11.864 1.00 40.44 82 ALA A O 1
ATOM 664 N N . GLY A 1 83 ? 32.481 -11.761 13.440 1.00 49.56 83 GLY A N 1
ATOM 665 C CA . GLY A 1 83 ? 31.321 -12.146 14.213 1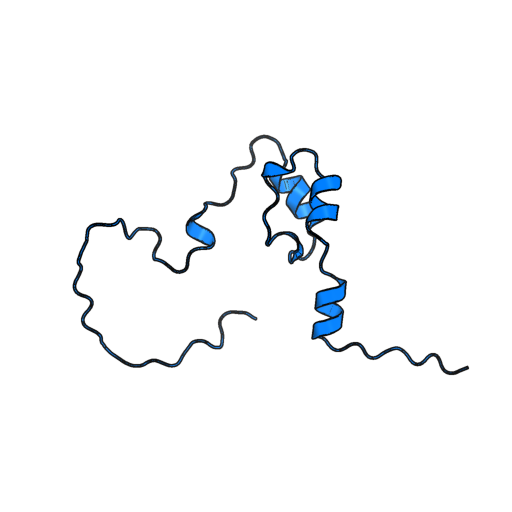.00 49.56 83 GLY A CA 1
ATOM 666 C C . GLY A 1 83 ? 30.589 -11.015 14.926 1.00 49.56 83 GLY A C 1
ATOM 667 O O . GLY A 1 83 ? 30.944 -9.839 14.886 1.00 49.56 83 GLY A O 1
ATOM 668 N N . ASN A 1 84 ? 29.593 -11.499 15.663 1.00 37.72 84 ASN A N 1
ATOM 669 C CA . ASN A 1 84 ? 28.704 -10.836 16.610 1.00 37.72 84 ASN A CA 1
ATOM 670 C C . ASN A 1 84 ? 27.347 -10.454 16.019 1.00 37.72 84 ASN A C 1
ATOM 672 O O . ASN A 1 84 ? 27.150 -9.433 15.366 1.00 37.72 84 ASN A O 1
ATOM 676 N N . GLY A 1 85 ? 26.385 -11.332 16.323 1.00 49.41 85 GLY A N 1
ATOM 677 C CA . GLY A 1 85 ? 24.970 -11.008 16.337 1.00 49.41 85 GLY A CA 1
ATOM 678 C C . GLY A 1 85 ? 24.646 -9.913 17.355 1.00 49.41 85 GLY A C 1
ATOM 679 O O . GLY A 1 85 ? 25.526 -9.355 17.994 1.00 49.41 85 GLY A O 1
ATOM 680 N N . VAL A 1 86 ? 23.344 -9.661 17.497 1.00 45.84 86 VAL A N 1
ATOM 681 C CA . VAL A 1 86 ? 22.694 -8.570 18.244 1.00 45.84 86 VAL A CA 1
ATOM 682 C C . VAL A 1 86 ? 22.874 -7.163 17.668 1.00 45.84 86 VAL A C 1
ATOM 684 O O . VAL A 1 86 ? 23.650 -6.373 18.171 1.00 45.84 86 VAL A O 1
ATOM 687 N N . VAL A 1 87 ? 22.041 -6.832 16.671 1.00 44.25 87 VAL A N 1
ATOM 688 C CA . VAL A 1 87 ? 21.211 -5.603 16.637 1.00 44.25 87 VAL A CA 1
ATOM 689 C C . VAL A 1 87 ? 20.118 -5.766 15.565 1.00 44.25 87 VAL A C 1
ATOM 691 O O . VAL A 1 87 ? 20.195 -5.253 14.455 1.00 44.25 87 VAL A O 1
ATOM 694 N N . LEU A 1 88 ? 19.092 -6.563 15.885 1.00 44.00 88 LEU A N 1
ATOM 695 C CA . LEU A 1 88 ? 17.842 -6.691 15.112 1.00 44.00 88 LEU A CA 1
ATOM 696 C C . LEU A 1 88 ? 16.654 -6.144 15.916 1.00 44.00 88 LEU A C 1
ATOM 698 O O . LEU A 1 88 ? 15.566 -6.706 15.919 1.00 44.00 88 LEU A O 1
ATOM 702 N N . LEU A 1 89 ? 16.859 -5.050 16.634 1.00 45.34 89 LEU A N 1
ATOM 703 C CA . LEU A 1 89 ? 15.804 -4.237 17.228 1.00 45.34 89 LEU A CA 1
ATOM 704 C C . LEU A 1 89 ? 16.299 -2.794 17.076 1.00 45.34 89 LEU A C 1
ATOM 706 O O . LEU A 1 89 ? 17.464 -2.565 17.356 1.00 45.34 89 LEU A O 1
ATOM 710 N N . GLU A 1 90 ? 15.450 -1.876 16.604 1.00 41.06 90 GLU A N 1
ATOM 711 C CA . GLU A 1 90 ? 15.715 -0.431 16.370 1.00 41.06 90 GLU A CA 1
ATOM 712 C C . GLU A 1 90 ? 15.884 0.092 14.927 1.00 41.06 90 GLU A C 1
ATOM 714 O O . GLU A 1 90 ? 16.459 1.152 14.734 1.00 41.06 90 GLU A O 1
ATOM 719 N N . TRP A 1 91 ? 15.293 -0.530 13.899 1.00 34.94 91 TRP A N 1
ATOM 720 C CA . TRP A 1 91 ? 15.048 0.188 12.622 1.00 34.94 91 TRP A CA 1
ATOM 721 C C . TRP A 1 91 ? 13.661 -0.075 12.026 1.00 34.94 91 TRP A C 1
ATOM 723 O O . TRP A 1 91 ? 13.494 -0.238 10.821 1.00 34.94 91 TRP A O 1
ATOM 733 N N . PHE A 1 92 ? 12.642 -0.131 12.883 1.00 37.91 92 PHE A N 1
ATOM 734 C CA . PHE A 1 92 ? 11.245 -0.014 12.457 1.00 37.91 92 PHE A CA 1
ATOM 735 C C . PHE A 1 92 ? 10.412 0.594 13.594 1.00 37.91 92 PHE A C 1
ATOM 737 O O . PHE A 1 92 ? 9.601 -0.086 14.231 1.00 37.91 92 PHE A O 1
ATOM 744 N N . LEU A 1 93 ? 10.639 1.880 13.865 1.00 40.34 93 LEU A N 1
ATOM 745 C CA . LEU A 1 93 ? 9.622 2.746 14.455 1.00 40.34 93 LEU A CA 1
ATOM 746 C C . LEU A 1 93 ? 9.294 3.860 13.464 1.00 40.34 93 LEU A C 1
ATOM 748 O O . LEU A 1 93 ? 10.259 4.435 12.918 1.00 40.34 93 LEU A O 1
#

Sequence (93 aa):
MKEEAIVLSKKQRKQLRRVKISELRQTCSRPDVVEVWDGNAPDPKLLVCLKSCRNTVPVPRHWCQKRKYLQLAGTVVTIEEAGNGVVLLEWFL

pLDDT: mean 75.24, std 18.63, range [34.94, 90.69]

Radius of gyration: 20.33 Å; chains: 1; bounding box: 60×24×48 Å

Secondary structure (DSSP, 8-state):
---------HHHHHHHTPPPHHHHHHH-S-GGG--TTGGGSSSHHHHHHHHHSTTPPPPPGGGG-SS-TT--TT--------------SSS--

InterPro domains:
  IPR007180 Domain of unknown function DUF382 [PF04037] (30-71)
  IPR052584 Pre-mRNA Spliceosomal U2 snRNP Complex Component [PTHR12785] (3-71)